Protein AF-A0A7D9D976-F1 (afdb_monomer_lite)

pLDDT: mean 72.73, std 21.04, range [29.88, 96.06]

Radius of gyration: 27.01 Å; chains: 1; bounding box: 78×35×65 Å

Organism: Paramuricea clavata (NCBI:txid317549)

Foldseek 3Di:
DDPDPPPQADALQDDPPDPADKDFDDPVLVVLLLVLLVLQCPFDDPSNVSSVVSCVVVPDPPDPRRSHMHGPVRSCVSNVVVVSVVRVVVVVVVVVVVVVVVVPPDDDDDDDDDDDDDDDDDDDDDDPDPPPPPCPDDQADPVPRDGDPPPPDDDDDDDDDD

Sequence (162 aa):
MADEETQGKSCLVHLKGVKEKINTFTEQTFTKFKNCRLQWLQLPGTSSEIAHESLKICANEELDFSKYYFHKYCYRQFTDVTKIRRAESKQQKLLAVEQSEINQCEVATASINPRKRTRSAIISPLVEIPARNNEVLPNVCIICKKEKIYVKDKHFIKIVYE

Structure (mmCIF, N/CA/C/O backbone):
data_AF-A0A7D9D976-F1
#
_entry.id   AF-A0A7D9D976-F1
#
loop_
_atom_site.group_PDB
_atom_site.id
_atom_site.type_symbol
_atom_site.label_atom_id
_atom_site.label_alt_id
_atom_site.label_comp_id
_atom_site.label_asym_id
_atom_site.label_entity_id
_atom_site.label_seq_id
_atom_site.pdbx_PDB_ins_code
_atom_site.Cartn_x
_atom_site.Cartn_y
_atom_site.Cartn_z
_atom_site.occupancy
_atom_site.B_iso_or_equiv
_atom_site.auth_seq_id
_atom_site.auth_comp_id
_atom_site.auth_asym_id
_atom_site.auth_atom_id
_atom_site.pdbx_PDB_model_num
ATOM 1 N N . MET A 1 1 ? 1.692 -20.741 -25.951 1.00 34.19 1 MET A N 1
ATOM 2 C CA . MET A 1 1 ? 2.203 -19.607 -26.747 1.00 34.19 1 MET A CA 1
ATOM 3 C C . MET A 1 1 ? 2.683 -18.544 -25.773 1.00 34.19 1 MET A C 1
ATOM 5 O O . MET A 1 1 ? 1.865 -18.067 -25.000 1.00 34.19 1 MET A O 1
ATOM 9 N N . ALA A 1 2 ? 3.989 -18.265 -25.822 1.00 38.84 2 ALA A N 1
ATOM 10 C CA . ALA A 1 2 ? 4.729 -17.165 -25.193 1.00 38.84 2 ALA A CA 1
ATOM 11 C C . ALA A 1 2 ? 4.582 -16.969 -23.669 1.00 38.84 2 ALA A C 1
ATOM 13 O O . ALA A 1 2 ? 3.954 -16.018 -23.208 1.00 38.84 2 ALA A O 1
ATOM 14 N N . ASP A 1 3 ? 5.263 -17.824 -22.903 1.00 40.34 3 ASP A N 1
ATOM 15 C CA . ASP A 1 3 ? 5.855 -17.411 -21.630 1.00 40.34 3 ASP A CA 1
ATOM 16 C C . ASP A 1 3 ? 7.137 -16.634 -21.964 1.00 40.34 3 ASP A C 1
ATOM 18 O O . ASP A 1 3 ? 8.218 -17.204 -22.094 1.00 40.34 3 ASP A O 1
ATOM 22 N N . GLU A 1 4 ? 6.994 -15.332 -22.223 1.00 50.12 4 GLU A N 1
ATOM 23 C CA . GLU A 1 4 ? 8.140 -14.433 -22.353 1.00 50.12 4 GLU A CA 1
ATOM 24 C C . GLU A 1 4 ? 8.746 -14.199 -20.967 1.00 50.12 4 GLU A C 1
ATOM 26 O O . GLU A 1 4 ? 8.198 -13.525 -20.092 1.00 50.12 4 GLU A O 1
ATOM 31 N N . GLU A 1 5 ? 9.900 -14.820 -20.799 1.00 44.38 5 GLU A N 1
ATOM 32 C CA . GLU A 1 5 ? 10.854 -14.703 -19.716 1.00 44.38 5 GLU A CA 1
ATOM 33 C C . GLU A 1 5 ? 11.268 -13.230 -19.511 1.00 44.38 5 GLU A C 1
ATOM 35 O O . GLU A 1 5 ? 12.214 -12.727 -20.112 1.00 44.38 5 GLU A O 1
ATOM 40 N N . THR A 1 6 ? 10.571 -12.496 -18.633 1.00 49.19 6 THR A N 1
ATOM 41 C CA . THR A 1 6 ? 11.062 -11.210 -18.106 1.00 49.19 6 THR A CA 1
ATOM 42 C C . THR A 1 6 ? 12.189 -11.467 -17.109 1.00 49.19 6 THR A C 1
ATOM 44 O O . THR A 1 6 ? 12.017 -11.341 -15.893 1.00 49.19 6 THR A O 1
ATOM 47 N N . GLN A 1 7 ? 13.353 -11.862 -17.615 1.00 46.88 7 GLN A N 1
ATOM 48 C CA . GLN A 1 7 ? 14.549 -12.041 -16.808 1.00 46.88 7 GLN A CA 1
ATOM 49 C C . GLN A 1 7 ? 15.047 -10.661 -16.346 1.00 46.88 7 GLN A C 1
ATOM 51 O O . GLN A 1 7 ? 15.547 -9.854 -17.126 1.00 46.88 7 GLN A O 1
ATOM 56 N N . GLY A 1 8 ? 14.847 -10.365 -15.057 1.00 59.84 8 GLY A N 1
ATOM 57 C CA . GLY A 1 8 ? 15.580 -9.316 -14.338 1.00 59.84 8 GLY A CA 1
ATOM 58 C C . GLY A 1 8 ? 14.765 -8.235 -13.622 1.00 59.84 8 GLY A C 1
ATOM 59 O O . GLY A 1 8 ? 15.348 -7.486 -12.843 1.00 59.84 8 GLY A O 1
ATOM 60 N N . LYS A 1 9 ? 13.444 -8.119 -13.828 1.00 75.81 9 LYS A N 1
ATOM 61 C CA . LYS A 1 9 ? 12.624 -7.084 -13.158 1.00 75.81 9 LYS A CA 1
ATOM 62 C C . LYS A 1 9 ? 11.310 -7.665 -12.650 1.00 75.81 9 LYS A C 1
ATOM 64 O O . LYS A 1 9 ? 10.356 -7.791 -13.408 1.00 75.81 9 LYS A O 1
ATOM 69 N N . SER A 1 10 ? 11.252 -8.005 -11.364 1.00 84.88 10 SER A N 1
ATOM 70 C CA . SER A 1 10 ? 10.031 -8.475 -10.703 1.00 84.88 10 SER A CA 1
ATOM 71 C C . SER A 1 10 ? 9.367 -7.351 -9.902 1.00 84.88 10 SER A C 1
ATOM 73 O O . SER A 1 10 ? 10.020 -6.487 -9.320 1.00 84.88 10 SER A O 1
ATOM 75 N N . CYS A 1 11 ? 8.033 -7.335 -9.890 1.00 90.69 11 CYS A N 1
ATOM 76 C CA . CYS A 1 11 ? 7.271 -6.379 -9.091 1.00 90.69 11 CYS A CA 1
ATOM 77 C C . CYS A 1 11 ? 7.364 -6.753 -7.602 1.00 90.69 11 CYS A C 1
ATOM 79 O O . CYS A 1 11 ? 6.890 -7.819 -7.218 1.00 90.69 11 CYS A O 1
ATOM 81 N N . LEU A 1 12 ? 7.874 -5.839 -6.769 1.00 88.25 12 LEU A N 1
ATOM 82 C CA . LEU A 1 12 ? 8.078 -6.019 -5.325 1.00 88.25 12 LEU A CA 1
ATOM 83 C C . LEU A 1 12 ? 6.811 -6.486 -4.589 1.00 88.25 12 LEU A C 1
ATOM 85 O O . LEU A 1 12 ? 6.869 -7.329 -3.704 1.00 88.25 12 LEU A O 1
ATOM 89 N N . VAL A 1 13 ? 5.656 -5.932 -4.964 1.00 87.50 13 VAL A N 1
ATOM 90 C CA . VAL A 1 13 ? 4.351 -6.229 -4.349 1.00 87.50 13 VAL A CA 1
ATOM 91 C C . VAL A 1 13 ? 3.339 -6.683 -5.391 1.00 87.50 13 VAL A C 1
ATOM 93 O O . VAL A 1 13 ? 2.324 -6.038 -5.638 1.00 87.50 13 VAL A O 1
ATOM 96 N N . HIS A 1 14 ? 3.657 -7.764 -6.097 1.00 91.75 14 HIS A N 1
ATOM 97 C CA . HIS A 1 14 ? 2.836 -8.239 -7.205 1.00 91.75 14 HIS A CA 1
ATOM 98 C C . HIS A 1 14 ? 1.478 -8.802 -6.753 1.00 91.75 14 HIS A C 1
ATOM 100 O O . HIS A 1 14 ? 1.407 -9.695 -5.913 1.00 91.75 14 HIS A O 1
ATOM 106 N N . LEU A 1 15 ? 0.395 -8.329 -7.375 1.00 89.50 15 LEU A N 1
ATOM 107 C CA . LEU A 1 15 ? -0.924 -8.951 -7.285 1.00 89.50 15 LEU A CA 1
ATOM 108 C C . LEU A 1 15 ? -1.120 -9.894 -8.466 1.00 89.50 15 LEU A C 1
ATOM 110 O O . LEU A 1 15 ? -0.917 -9.500 -9.616 1.00 89.50 15 LEU A O 1
ATOM 114 N N . LYS A 1 16 ? -1.557 -11.121 -8.173 1.00 90.81 16 LYS A N 1
ATOM 115 C CA . LYS A 1 16 ? -1.793 -12.163 -9.175 1.00 90.81 16 LYS A CA 1
ATOM 116 C C . LYS A 1 16 ? -2.688 -11.642 -10.305 1.00 90.81 16 LYS A C 1
ATOM 118 O O . LYS A 1 16 ? -3.754 -11.086 -10.055 1.00 90.81 16 LYS A O 1
ATOM 123 N N . GLY A 1 17 ? -2.251 -11.857 -11.545 1.00 90.00 17 GLY A N 1
ATOM 124 C CA . GLY A 1 17 ? -2.997 -11.486 -12.751 1.00 90.00 17 GLY A CA 1
ATOM 125 C C . GLY A 1 17 ? -2.726 -10.073 -13.277 1.00 90.00 17 GLY A C 1
ATOM 126 O O . GLY A 1 17 ? -3.243 -9.721 -14.334 1.00 90.00 17 GLY A O 1
ATOM 127 N N . VAL A 1 18 ? -1.897 -9.269 -12.603 1.00 90.50 18 VAL A N 1
ATOM 128 C CA . VAL A 1 18 ? -1.506 -7.944 -13.106 1.00 90.50 18 VAL A CA 1
ATOM 129 C C . VAL A 1 18 ? -0.402 -8.084 -14.154 1.00 90.50 18 VAL A C 1
ATOM 131 O O . VAL A 1 18 ? 0.697 -8.523 -13.835 1.00 90.50 18 VAL A O 1
ATOM 134 N N . LYS A 1 19 ? -0.671 -7.653 -15.389 1.00 89.94 19 LYS A N 1
ATOM 135 C CA . LYS A 1 19 ? 0.286 -7.669 -16.517 1.00 89.94 19 LYS A CA 1
ATOM 136 C C . LYS A 1 19 ? 0.672 -6.261 -16.996 1.00 89.94 19 LYS A C 1
ATOM 138 O O . LYS A 1 19 ? 0.927 -6.040 -18.174 1.00 89.94 19 LYS A O 1
ATOM 143 N N . GLU A 1 20 ? 0.624 -5.277 -16.102 1.00 90.31 20 GLU A N 1
ATOM 144 C CA . GLU A 1 20 ? 0.953 -3.890 -16.443 1.00 90.31 20 GLU A CA 1
ATOM 145 C C . GLU A 1 20 ? 2.454 -3.688 -16.688 1.00 90.31 20 GLU A C 1
ATOM 147 O O . GLU A 1 20 ? 3.292 -4.478 -16.267 1.00 90.31 20 GLU A O 1
ATOM 152 N N . LYS A 1 21 ? 2.812 -2.555 -17.300 1.00 92.38 21 LYS A N 1
ATOM 153 C CA . LYS A 1 21 ? 4.210 -2.134 -17.397 1.00 92.38 21 LYS A CA 1
ATOM 154 C C . LYS A 1 21 ? 4.815 -1.921 -16.006 1.00 92.38 21 LYS A C 1
ATOM 156 O O . LYS A 1 21 ? 4.244 -1.233 -15.152 1.00 92.38 21 LYS A O 1
ATOM 161 N N . ILE A 1 22 ? 6.017 -2.452 -15.826 1.00 93.50 22 ILE A N 1
ATOM 162 C CA . ILE A 1 22 ? 6.834 -2.273 -14.631 1.00 93.50 22 ILE A CA 1
ATOM 163 C C . ILE A 1 22 ? 7.481 -0.877 -14.610 1.00 93.50 22 ILE A C 1
ATOM 165 O O . ILE A 1 22 ? 7.945 -0.370 -15.630 1.00 93.50 22 ILE A O 1
ATOM 169 N N . ASN A 1 23 ? 7.517 -0.259 -13.430 1.00 93.19 23 ASN A N 1
ATOM 170 C CA . ASN A 1 23 ? 8.145 1.035 -13.152 1.00 93.19 23 ASN A CA 1
ATOM 171 C C . ASN A 1 23 ? 9.196 0.858 -12.052 1.00 93.19 23 ASN A C 1
ATOM 173 O O . ASN A 1 23 ? 9.088 -0.066 -11.249 1.00 93.19 23 ASN A O 1
ATOM 177 N N . THR A 1 24 ? 10.194 1.733 -12.010 1.00 93.31 24 THR A N 1
ATOM 178 C CA . THR A 1 24 ? 11.206 1.782 -10.947 1.00 93.31 24 THR A CA 1
ATOM 179 C C . THR A 1 24 ? 10.703 2.575 -9.749 1.00 93.31 24 THR A C 1
ATOM 181 O O . THR A 1 24 ? 9.961 3.549 -9.906 1.00 93.31 24 THR A O 1
ATOM 184 N N . PHE A 1 25 ? 11.123 2.184 -8.547 1.00 92.00 25 PHE A N 1
ATOM 185 C CA . PHE A 1 25 ? 10.942 3.031 -7.373 1.00 92.00 25 PHE A CA 1
ATOM 186 C C . PHE A 1 25 ? 11.858 4.255 -7.440 1.00 92.00 25 PHE A C 1
ATOM 188 O O . PHE A 1 25 ? 13.054 4.159 -7.696 1.00 92.00 25 PHE A O 1
ATOM 195 N N . THR A 1 26 ? 11.278 5.421 -7.174 1.00 92.12 26 THR A N 1
ATOM 196 C CA . THR A 1 26 ? 12.008 6.601 -6.705 1.00 92.12 26 THR A CA 1
ATOM 197 C C . THR A 1 26 ? 11.985 6.629 -5.182 1.00 92.12 26 THR A C 1
ATOM 199 O O . THR A 1 26 ? 11.074 6.056 -4.574 1.00 92.12 26 THR A O 1
ATOM 202 N N . GLU A 1 27 ? 12.909 7.367 -4.570 1.00 90.69 27 GLU A N 1
ATOM 203 C CA . GLU A 1 27 ? 12.925 7.609 -3.123 1.00 90.69 27 GLU A CA 1
ATOM 204 C C . GLU A 1 27 ? 11.543 8.036 -2.600 1.00 90.69 27 GLU A C 1
ATOM 206 O O . GLU A 1 27 ? 11.002 7.424 -1.684 1.00 90.69 27 GLU A O 1
ATOM 211 N N . GLN A 1 28 ? 10.890 9.004 -3.253 1.00 92.62 28 GLN A N 1
ATOM 212 C CA . GLN A 1 28 ? 9.562 9.481 -2.849 1.00 92.62 28 GLN A CA 1
ATOM 213 C C . GLN A 1 28 ? 8.502 8.371 -2.882 1.00 92.62 28 GLN A C 1
ATOM 215 O O . GLN A 1 28 ? 7.725 8.203 -1.936 1.00 92.62 28 GLN A O 1
ATOM 220 N N . THR A 1 29 ? 8.453 7.595 -3.971 1.00 93.38 29 THR A N 1
ATOM 221 C CA . THR A 1 29 ? 7.467 6.511 -4.101 1.00 93.38 29 THR A CA 1
ATOM 222 C C . THR A 1 29 ? 7.717 5.390 -3.099 1.00 93.38 29 THR A C 1
ATOM 224 O O . THR A 1 29 ? 6.749 4.830 -2.576 1.00 93.38 29 THR A O 1
ATOM 227 N N . PHE A 1 30 ? 8.986 5.106 -2.797 1.00 91.56 30 PHE A N 1
ATOM 228 C CA . PHE A 1 30 ? 9.398 4.084 -1.844 1.00 91.56 30 PHE A CA 1
ATOM 229 C C . PHE A 1 30 ? 9.119 4.513 -0.402 1.00 91.56 30 PHE A C 1
ATOM 231 O O . PHE A 1 30 ? 8.510 3.759 0.351 1.00 91.56 30 PHE A O 1
ATOM 238 N N . THR A 1 31 ? 9.440 5.755 -0.038 1.00 91.62 31 THR A N 1
ATOM 239 C CA . THR A 1 31 ? 9.108 6.339 1.269 1.00 91.62 31 THR A CA 1
ATOM 240 C C . THR A 1 31 ? 7.604 6.320 1.511 1.00 91.62 31 THR A C 1
ATOM 242 O O . THR A 1 31 ? 7.145 5.869 2.560 1.00 91.62 31 THR A O 1
ATOM 245 N N . LYS A 1 32 ? 6.798 6.711 0.513 1.00 94.56 32 LYS A N 1
ATOM 246 C CA . LYS A 1 32 ? 5.336 6.601 0.610 1.00 94.56 32 LYS A CA 1
ATOM 247 C C . LYS A 1 32 ? 4.884 5.156 0.817 1.00 94.56 32 LYS A C 1
ATOM 249 O O . LYS A 1 32 ? 3.994 4.912 1.632 1.00 94.56 32 LYS A O 1
ATOM 254 N N . PHE A 1 33 ? 5.474 4.209 0.090 1.00 94.00 33 PHE A N 1
ATOM 255 C CA . PHE A 1 33 ? 5.180 2.790 0.256 1.00 94.00 33 PHE A CA 1
ATOM 256 C C . PHE A 1 33 ? 5.489 2.321 1.681 1.00 94.00 33 PHE A C 1
ATOM 258 O O . PHE A 1 33 ? 4.585 1.821 2.349 1.00 94.00 33 PHE A O 1
ATOM 265 N N . LYS A 1 34 ? 6.706 2.574 2.176 1.00 92.50 34 LYS A N 1
ATOM 266 C CA . LYS A 1 34 ? 7.145 2.237 3.537 1.00 92.50 34 LYS A CA 1
ATOM 267 C C . LYS A 1 34 ? 6.197 2.813 4.589 1.00 92.50 34 LYS A C 1
ATOM 269 O O . LYS A 1 34 ? 5.709 2.067 5.431 1.00 92.50 34 LYS A O 1
ATOM 274 N N . ASN A 1 35 ? 5.844 4.094 4.481 1.00 94.94 35 ASN A N 1
ATOM 275 C CA . ASN A 1 35 ? 4.915 4.747 5.406 1.00 94.94 35 ASN A CA 1
ATOM 276 C C . ASN A 1 35 ? 3.534 4.078 5.408 1.00 94.94 35 ASN A C 1
ATOM 278 O O . ASN A 1 35 ? 2.992 3.784 6.470 1.00 94.94 35 ASN A O 1
ATOM 282 N N . CYS A 1 36 ? 2.981 3.768 4.230 1.00 96.00 36 CYS A N 1
ATOM 283 C CA . CYS A 1 36 ? 1.699 3.065 4.143 1.00 96.00 36 CYS A CA 1
ATOM 284 C C . CYS A 1 36 ? 1.775 1.669 4.775 1.00 96.00 36 CYS A C 1
ATOM 286 O O . CYS A 1 36 ? 0.832 1.243 5.437 1.00 96.00 36 CYS A O 1
ATOM 288 N N . ARG A 1 37 ? 2.877 0.936 4.573 1.00 94.31 37 ARG A N 1
ATOM 289 C CA . ARG A 1 37 ? 3.059 -0.392 5.171 1.00 94.31 37 ARG A CA 1
ATOM 290 C C . ARG A 1 37 ? 3.189 -0.312 6.692 1.00 94.31 37 ARG A C 1
ATOM 292 O O . ARG A 1 37 ? 2.538 -1.092 7.375 1.00 94.31 37 ARG A O 1
ATOM 299 N N . LEU A 1 38 ? 3.931 0.662 7.219 1.00 94.81 38 LEU A N 1
ATOM 300 C CA . LEU A 1 38 ? 4.032 0.899 8.663 1.00 94.81 38 LEU A CA 1
ATOM 301 C C . LEU A 1 38 ? 2.663 1.183 9.295 1.00 94.81 38 LEU A C 1
ATOM 303 O O . LEU A 1 38 ? 2.380 0.663 10.367 1.00 94.81 38 LEU A O 1
ATOM 307 N N . GLN A 1 39 ? 1.791 1.936 8.616 1.00 96.00 39 GLN A N 1
ATOM 308 C CA . GLN A 1 39 ? 0.417 2.153 9.083 1.00 96.00 39 GLN A CA 1
ATOM 309 C C . GLN A 1 39 ? -0.402 0.858 9.090 1.00 96.00 39 GLN A C 1
ATOM 311 O O . GLN A 1 39 ? -1.062 0.554 10.077 1.00 96.00 39 GLN A O 1
ATOM 316 N N . TRP A 1 40 ? -0.332 0.060 8.019 1.00 95.69 40 TRP A N 1
ATOM 317 C CA . TRP A 1 40 ? -1.026 -1.231 7.973 1.00 95.69 40 TRP A CA 1
ATOM 318 C C . TRP A 1 40 ? -0.538 -2.227 9.026 1.00 95.69 40 TRP A C 1
ATOM 320 O O . TRP A 1 40 ? -1.340 -3.037 9.476 1.00 95.69 40 TRP A O 1
ATOM 330 N N . LEU A 1 41 ? 0.732 -2.159 9.431 1.00 94.94 41 LEU A N 1
ATOM 331 C CA . LEU A 1 41 ? 1.295 -3.020 10.472 1.00 94.94 41 LEU A CA 1
ATOM 332 C C . LEU A 1 41 ? 0.624 -2.801 11.839 1.00 94.94 41 LEU A C 1
ATOM 334 O O . LEU A 1 41 ? 0.497 -3.740 12.615 1.00 94.94 41 LEU A O 1
ATOM 338 N N . GLN A 1 42 ? 0.150 -1.581 12.117 1.00 93.81 42 GLN A N 1
ATOM 339 C CA . GLN A 1 42 ? -0.554 -1.247 13.366 1.00 93.81 42 GLN A CA 1
ATOM 340 C C . GLN A 1 42 ? -2.016 -1.720 13.387 1.00 93.81 42 GLN A C 1
ATOM 342 O O . GLN A 1 42 ? -2.676 -1.674 14.425 1.00 93.81 42 GLN A O 1
ATOM 347 N N . LEU A 1 43 ? -2.543 -2.141 12.236 1.00 92.94 43 LEU A N 1
ATOM 348 C CA . LEU A 1 43 ? -3.919 -2.601 12.094 1.00 92.94 43 LEU A CA 1
ATOM 349 C C . LEU A 1 43 ? -3.965 -4.129 12.203 1.00 92.94 43 LEU A C 1
ATOM 351 O O . LEU A 1 43 ? -3.048 -4.787 11.723 1.00 92.94 43 LEU A O 1
ATOM 355 N N . PRO A 1 44 ? -5.015 -4.729 12.786 1.00 89.31 44 PRO A N 1
ATOM 356 C CA . PRO A 1 44 ? -5.124 -6.178 12.904 1.00 89.31 44 PRO A CA 1
ATOM 357 C C . PRO A 1 44 ? -5.545 -6.846 11.584 1.00 89.31 44 PRO A C 1
ATOM 359 O O . PRO A 1 44 ? -6.205 -6.246 10.730 1.00 89.31 44 PRO A O 1
ATOM 362 N N . GLY A 1 45 ? -5.224 -8.137 11.459 1.00 89.69 45 GLY A N 1
ATOM 363 C CA . GLY A 1 45 ? -5.670 -9.016 10.374 1.00 89.69 45 GLY A CA 1
ATOM 364 C C . GLY A 1 45 ? -4.653 -9.205 9.246 1.00 89.69 45 GLY A C 1
ATOM 365 O O . GLY A 1 45 ? -3.502 -8.785 9.333 1.00 89.69 45 GLY A O 1
ATOM 366 N N . THR A 1 46 ? -5.100 -9.816 8.148 1.00 88.50 46 THR A N 1
ATOM 367 C CA . THR A 1 46 ? -4.242 -10.255 7.029 1.00 88.50 46 THR A CA 1
ATOM 368 C C . THR A 1 46 ? -3.449 -9.121 6.375 1.00 88.50 46 THR A C 1
ATOM 370 O O . THR A 1 46 ? -2.351 -9.326 5.866 1.00 88.50 46 THR A O 1
ATOM 373 N N . SER A 1 47 ? -3.977 -7.894 6.384 1.00 88.00 47 SER A N 1
ATOM 374 C CA . SER A 1 47 ? -3.256 -6.728 5.862 1.00 88.00 47 SER A CA 1
ATOM 375 C C . SER A 1 47 ? -2.000 -6.389 6.673 1.00 88.00 47 SER A C 1
ATOM 377 O O . SER A 1 47 ? -1.063 -5.829 6.102 1.00 88.00 47 SER A O 1
ATOM 379 N N . SER A 1 48 ? -1.979 -6.731 7.966 1.00 92.50 48 SER A N 1
ATOM 380 C CA . SER A 1 48 ? -0.823 -6.570 8.854 1.00 92.50 48 SER A CA 1
ATOM 381 C C . SER A 1 48 ? 0.288 -7.544 8.493 1.00 92.50 48 SER A C 1
ATOM 383 O O . SER A 1 48 ? 1.430 -7.139 8.306 1.00 92.50 48 SER A O 1
ATOM 385 N N . GLU A 1 49 ? -0.063 -8.814 8.285 1.00 91.44 49 GLU A N 1
ATOM 386 C CA . GLU A 1 49 ? 0.874 -9.869 7.881 1.00 91.44 49 GLU A CA 1
ATOM 387 C C . GLU A 1 49 ? 1.536 -9.523 6.544 1.00 91.44 49 GLU A C 1
ATOM 389 O O . GLU A 1 49 ? 2.758 -9.544 6.408 1.00 91.44 49 GLU A O 1
ATOM 394 N N . ILE A 1 50 ? 0.733 -9.088 5.568 1.00 89.81 50 ILE A N 1
ATOM 395 C CA . ILE A 1 50 ? 1.237 -8.620 4.274 1.00 89.81 50 ILE A CA 1
ATOM 396 C C . ILE A 1 50 ? 2.161 -7.406 4.453 1.00 89.81 50 ILE A C 1
ATOM 398 O O . ILE A 1 50 ? 3.188 -7.301 3.779 1.00 89.81 50 ILE A O 1
ATOM 402 N N . ALA A 1 51 ? 1.809 -6.472 5.343 1.00 92.44 51 ALA A N 1
ATOM 403 C CA . ALA A 1 51 ? 2.649 -5.316 5.630 1.00 92.44 51 ALA A CA 1
ATOM 404 C C . ALA A 1 51 ? 3.989 -5.725 6.252 1.00 92.44 51 ALA A C 1
ATOM 406 O O . ALA A 1 51 ? 5.023 -5.243 5.790 1.00 92.44 51 ALA A O 1
ATOM 407 N N . HIS A 1 52 ? 3.972 -6.647 7.212 1.00 91.94 52 HIS A N 1
ATOM 408 C CA . HIS A 1 52 ? 5.155 -7.199 7.857 1.00 91.94 52 HIS A CA 1
ATOM 409 C C . HIS A 1 52 ? 6.113 -7.827 6.838 1.00 91.94 52 HIS A C 1
ATOM 411 O O . HIS A 1 52 ? 7.271 -7.422 6.757 1.00 91.94 52 HIS A O 1
ATOM 417 N N . GLU A 1 53 ? 5.622 -8.736 5.989 1.00 89.12 53 GLU A N 1
ATOM 418 C CA . GLU A 1 53 ? 6.458 -9.377 4.966 1.00 89.12 53 GLU A CA 1
ATOM 419 C C . GLU A 1 53 ? 7.027 -8.364 3.970 1.00 89.12 53 GLU A C 1
ATOM 421 O O . GLU A 1 53 ? 8.212 -8.400 3.641 1.00 89.12 53 GLU A O 1
ATOM 426 N N . SER A 1 54 ? 6.214 -7.398 3.539 1.00 88.06 54 SER A N 1
ATOM 427 C CA . SER A 1 54 ? 6.677 -6.370 2.606 1.00 88.06 54 SER A CA 1
ATOM 428 C C . SER A 1 54 ? 7.717 -5.413 3.207 1.00 88.06 54 SER A C 1
ATOM 430 O O . SER A 1 54 ? 8.554 -4.890 2.473 1.00 88.06 54 SER A O 1
ATOM 432 N N . LEU A 1 55 ? 7.697 -5.198 4.528 1.00 89.25 55 LEU A N 1
ATOM 433 C CA . LEU A 1 55 ? 8.637 -4.324 5.235 1.00 89.25 55 LEU A CA 1
ATOM 434 C C . LEU A 1 55 ? 9.985 -4.986 5.515 1.00 89.25 55 LEU A C 1
ATOM 436 O O . LEU A 1 55 ? 10.974 -4.263 5.611 1.00 89.25 55 LEU A O 1
ATOM 440 N N . LYS A 1 56 ? 10.065 -6.322 5.582 1.00 86.69 56 LYS A N 1
ATOM 441 C CA . LYS A 1 56 ? 11.355 -7.033 5.691 1.00 86.69 56 LYS A CA 1
ATOM 442 C C . LYS A 1 56 ? 12.301 -6.661 4.551 1.00 86.69 56 LYS A C 1
ATOM 444 O O . LYS A 1 56 ? 13.499 -6.515 4.752 1.00 86.69 56 LYS A O 1
ATOM 449 N N . ILE A 1 57 ? 11.742 -6.430 3.366 1.00 76.81 57 ILE A N 1
ATOM 450 C CA . ILE A 1 57 ? 12.496 -6.016 2.179 1.00 76.81 57 ILE A CA 1
ATOM 451 C C . ILE A 1 57 ? 13.022 -4.576 2.329 1.00 76.81 57 ILE A C 1
ATOM 453 O O . ILE A 1 57 ? 14.036 -4.209 1.745 1.00 76.81 57 ILE A O 1
ATOM 457 N N . CYS A 1 58 ? 12.361 -3.761 3.155 1.00 73.12 58 CYS A N 1
ATOM 458 C CA . CYS A 1 58 ? 12.718 -2.372 3.438 1.00 73.12 58 CYS A CA 1
ATOM 459 C C . CYS A 1 58 ? 13.678 -2.198 4.634 1.00 73.12 58 CYS A C 1
ATOM 461 O O . CYS A 1 58 ? 13.926 -1.054 5.023 1.00 73.12 58 CYS A O 1
ATOM 463 N N . ALA A 1 59 ? 14.150 -3.286 5.254 1.00 71.12 59 ALA A N 1
ATOM 464 C CA . ALA A 1 59 ? 14.944 -3.242 6.485 1.00 71.12 59 ALA A CA 1
ATOM 465 C C . ALA A 1 59 ? 16.438 -2.942 6.262 1.00 71.12 59 ALA A C 1
ATOM 467 O O . ALA A 1 59 ? 17.125 -2.574 7.207 1.00 71.12 59 ALA A O 1
ATOM 468 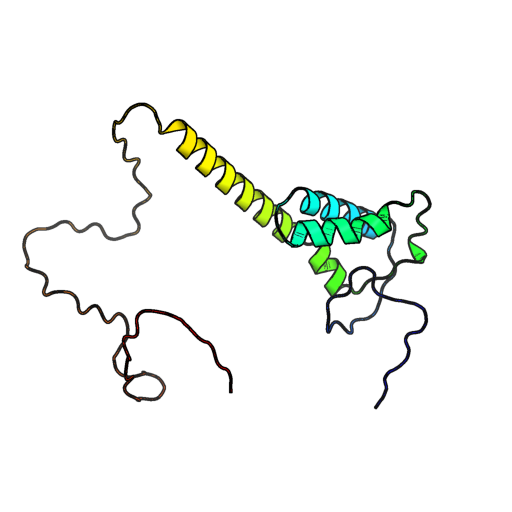N N . ASN A 1 60 ? 16.938 -3.063 5.030 1.00 70.12 60 ASN A N 1
ATOM 469 C CA . ASN A 1 60 ? 18.327 -2.728 4.714 1.00 70.12 60 ASN A CA 1
ATOM 470 C C . ASN A 1 60 ? 18.494 -1.199 4.632 1.00 70.12 60 ASN A C 1
ATOM 472 O O . ASN A 1 60 ? 17.768 -0.542 3.896 1.00 70.12 60 ASN A O 1
ATOM 476 N N . GLU A 1 61 ? 19.434 -0.610 5.373 1.00 59.91 61 GLU A N 1
ATOM 477 C CA . GLU A 1 61 ? 19.642 0.851 5.370 1.00 59.91 61 GLU A CA 1
ATOM 478 C C . GLU A 1 61 ? 20.304 1.361 4.074 1.00 59.91 61 GLU A C 1
ATOM 480 O O . GLU A 1 61 ? 20.052 2.488 3.655 1.00 59.91 61 GLU A O 1
ATOM 485 N N . GLU A 1 62 ? 21.045 0.507 3.361 1.00 67.31 62 GLU A N 1
ATOM 486 C CA . GLU A 1 62 ? 21.687 0.811 2.069 1.00 67.31 62 GLU A CA 1
ATOM 487 C C . GLU A 1 62 ? 20.809 0.420 0.863 1.00 67.31 62 GLU A C 1
ATOM 489 O O . GLU A 1 62 ? 21.228 -0.270 -0.073 1.00 67.31 62 GLU A O 1
ATOM 494 N N . LEU A 1 63 ? 19.533 0.806 0.891 1.00 71.75 63 LEU A N 1
ATOM 495 C CA . LEU A 1 63 ? 18.594 0.466 -0.179 1.00 71.75 63 LEU A CA 1
ATOM 496 C C . LEU A 1 63 ? 18.831 1.306 -1.437 1.00 71.75 63 LEU A C 1
ATOM 498 O O . LEU A 1 63 ? 18.393 2.448 -1.545 1.00 71.75 63 LEU A O 1
ATOM 502 N N . ASP A 1 64 ? 19.429 0.683 -2.448 1.00 82.06 64 ASP A N 1
ATOM 503 C CA . ASP A 1 64 ? 19.393 1.194 -3.816 1.00 82.06 64 ASP A CA 1
ATOM 504 C C . ASP A 1 64 ? 17.987 1.001 -4.414 1.00 82.06 64 ASP A C 1
ATOM 506 O O . ASP A 1 64 ? 17.628 -0.076 -4.905 1.00 82.06 64 ASP A O 1
ATOM 510 N N . PHE A 1 65 ? 17.176 2.064 -4.370 1.00 81.31 65 PHE A N 1
ATOM 511 C CA . PHE A 1 65 ? 15.792 2.069 -4.856 1.00 81.31 65 PHE A CA 1
ATOM 512 C C . PHE A 1 65 ? 15.664 1.684 -6.338 1.00 81.31 65 PHE A C 1
ATOM 514 O O . PHE A 1 65 ? 14.623 1.163 -6.742 1.00 81.31 65 PHE A O 1
ATOM 521 N N . SER A 1 66 ? 16.716 1.888 -7.142 1.00 79.19 66 SER A N 1
ATOM 522 C CA . SER A 1 66 ? 16.707 1.600 -8.582 1.00 79.19 66 SER A CA 1
ATOM 523 C C . SER A 1 66 ? 16.616 0.101 -8.899 1.00 79.19 66 SER A C 1
ATOM 525 O O . SER A 1 66 ? 16.181 -0.280 -9.989 1.00 79.19 66 SER A O 1
ATOM 527 N N . LYS A 1 67 ? 16.952 -0.755 -7.925 1.00 85.12 67 LYS A N 1
ATOM 528 C CA . LYS A 1 67 ? 16.842 -2.219 -8.013 1.00 85.12 67 LYS A CA 1
ATOM 529 C C . LYS A 1 67 ? 15.426 -2.731 -7.766 1.00 85.12 67 LYS A C 1
ATOM 531 O O . LYS A 1 67 ? 15.149 -3.899 -8.032 1.00 85.12 67 LYS A O 1
ATOM 536 N N . TYR A 1 68 ? 14.530 -1.876 -7.277 1.00 88.38 68 TYR A N 1
ATOM 537 C CA . TYR A 1 68 ? 13.159 -2.252 -6.972 1.00 88.38 68 TYR A CA 1
ATOM 538 C C . TYR A 1 68 ? 12.196 -1.742 -8.025 1.00 88.38 68 TYR A C 1
ATOM 540 O O . TYR A 1 68 ? 12.280 -0.617 -8.526 1.00 88.38 68 TYR A O 1
ATOM 548 N N . TYR A 1 69 ? 11.194 -2.573 -8.285 1.00 92.06 69 TYR A N 1
ATOM 549 C CA . TYR A 1 69 ? 10.247 -2.336 -9.348 1.00 92.06 69 TYR A CA 1
ATOM 550 C C . TYR A 1 69 ? 8.806 -2.601 -8.912 1.00 92.06 69 TYR A C 1
ATOM 552 O O . TYR A 1 69 ? 8.549 -3.379 -7.994 1.00 92.06 69 TYR A O 1
ATOM 560 N N . PHE A 1 70 ? 7.840 -1.969 -9.580 1.00 94.00 70 PHE A N 1
ATOM 561 C CA . PHE A 1 70 ? 6.419 -2.149 -9.294 1.00 94.00 70 PHE A CA 1
ATOM 562 C C . PHE A 1 70 ? 5.504 -1.924 -10.504 1.00 94.00 70 PHE A C 1
ATOM 564 O O . PHE A 1 70 ? 5.774 -1.109 -11.389 1.00 94.00 70 PHE A O 1
ATOM 571 N N . HIS A 1 71 ? 4.351 -2.594 -10.501 1.00 95.56 71 HIS A N 1
ATOM 572 C CA . HIS A 1 71 ? 3.206 -2.217 -11.336 1.00 95.56 71 HIS A CA 1
ATOM 573 C C . HIS A 1 71 ? 2.421 -1.082 -10.679 1.00 95.56 71 HIS A C 1
ATOM 575 O O . HIS A 1 71 ? 2.203 -1.110 -9.464 1.00 95.56 71 HIS A O 1
ATOM 581 N N . LYS A 1 72 ? 1.935 -0.111 -11.462 1.00 94.94 72 LYS A N 1
ATOM 582 C CA . LYS A 1 72 ? 1.165 1.028 -10.926 1.00 94.94 72 LYS A CA 1
ATOM 583 C C . LYS A 1 72 ? -0.090 0.565 -10.193 1.00 94.94 72 LYS A C 1
ATOM 585 O O . LYS A 1 72 ? -0.403 1.103 -9.131 1.00 94.94 72 LYS A O 1
ATOM 590 N N . TYR A 1 73 ? -0.786 -0.438 -10.725 1.00 95.19 73 TYR A N 1
ATOM 591 C CA . TYR A 1 73 ? -1.942 -1.039 -10.073 1.00 95.19 73 TYR A CA 1
ATOM 592 C C . TYR A 1 73 ? -1.581 -1.637 -8.717 1.00 95.19 73 TYR A C 1
ATOM 594 O O . TYR A 1 73 ? -2.203 -1.285 -7.716 1.00 95.19 73 TYR A O 1
ATOM 602 N N . CYS A 1 74 ? -0.548 -2.482 -8.671 1.00 94.44 74 CYS A N 1
ATOM 603 C CA . CYS A 1 74 ? -0.053 -3.071 -7.432 1.00 94.44 74 CYS A CA 1
ATOM 604 C C . CYS A 1 74 ? 0.289 -1.982 -6.413 1.00 94.44 74 CYS A C 1
ATOM 606 O O . CYS A 1 74 ? -0.298 -1.926 -5.339 1.00 94.44 74 CYS A O 1
ATOM 608 N N . TYR A 1 75 ? 1.150 -1.037 -6.785 1.00 95.31 75 TYR A N 1
ATOM 609 C CA . TYR A 1 75 ? 1.542 0.066 -5.915 1.00 95.31 75 TYR A CA 1
ATOM 610 C C . TYR A 1 75 ? 0.346 0.839 -5.360 1.00 95.31 75 TYR A C 1
ATOM 612 O O . TYR A 1 75 ? 0.299 1.122 -4.164 1.00 95.31 75 TYR A O 1
ATOM 620 N N . ARG A 1 76 ? -0.659 1.137 -6.192 1.00 95.62 76 ARG A N 1
ATOM 621 C CA . ARG A 1 76 ? -1.873 1.825 -5.744 1.00 95.62 76 ARG A CA 1
ATOM 622 C C . ARG A 1 76 ? -2.610 1.034 -4.665 1.00 95.62 76 ARG A C 1
ATOM 624 O O . ARG A 1 76 ? -3.008 1.628 -3.673 1.00 95.62 76 ARG A O 1
ATOM 631 N N . GLN A 1 77 ? -2.753 -0.284 -4.812 1.00 94.25 77 GLN A N 1
ATOM 632 C CA . GLN A 1 77 ? -3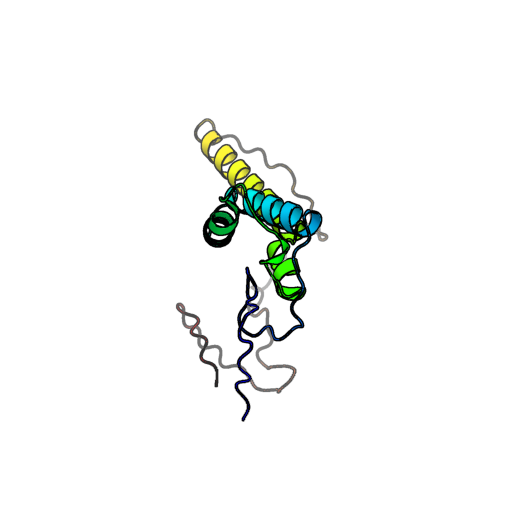.415 -1.111 -3.793 1.00 94.25 77 GLN A CA 1
ATOM 633 C C . GLN A 1 77 ? -2.655 -1.117 -2.462 1.00 94.25 77 GLN A C 1
ATOM 635 O O . GLN A 1 77 ? -3.270 -1.065 -1.399 1.00 94.25 77 GLN A O 1
ATOM 640 N N . PHE A 1 78 ? -1.323 -1.122 -2.518 1.00 92.19 78 PHE A N 1
ATOM 641 C CA . PHE A 1 78 ? -0.466 -1.136 -1.333 1.00 92.19 78 PHE A CA 1
ATOM 642 C C . PHE A 1 78 ? -0.173 0.265 -0.764 1.00 92.19 78 PHE A C 1
ATOM 644 O O . PHE A 1 78 ? 0.456 0.378 0.288 1.00 92.19 78 PHE A O 1
ATOM 651 N N . THR A 1 79 ? -0.646 1.339 -1.394 1.00 96.06 79 THR A N 1
ATOM 652 C CA . THR A 1 79 ? -0.476 2.722 -0.907 1.00 96.06 79 THR A CA 1
ATOM 653 C C . THR A 1 79 ? -1.795 3.491 -0.812 1.00 96.06 79 THR A C 1
ATOM 655 O O . THR A 1 79 ? -1.808 4.722 -0.733 1.00 96.06 79 THR A O 1
ATOM 658 N N . ASP A 1 80 ? -2.920 2.773 -0.816 1.00 95.75 80 ASP A N 1
ATOM 659 C CA . ASP A 1 80 ? -4.257 3.351 -0.706 1.00 95.75 80 ASP A CA 1
ATOM 660 C C . ASP A 1 80 ? -4.520 3.852 0.724 1.00 95.75 80 ASP A C 1
ATOM 662 O O . ASP A 1 80 ? -4.969 3.120 1.611 1.00 95.75 80 ASP A O 1
ATOM 666 N N . VAL A 1 81 ? -4.245 5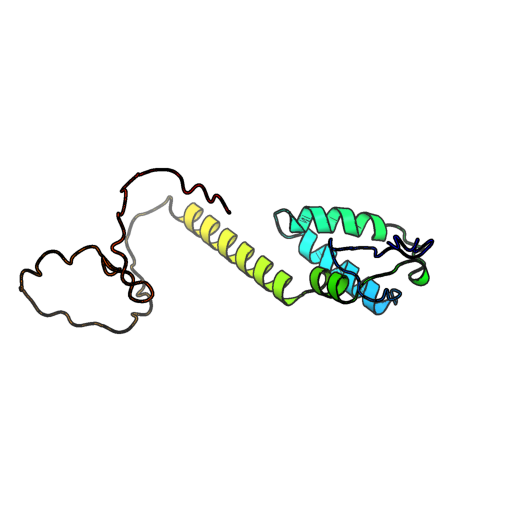.139 0.932 1.00 95.44 81 VAL A N 1
ATOM 667 C CA . VAL A 1 81 ? -4.447 5.836 2.210 1.00 95.44 81 VAL A CA 1
ATOM 668 C C . VAL A 1 81 ? -5.922 5.862 2.615 1.00 95.44 81 VAL A C 1
ATOM 670 O O . VAL A 1 81 ? -6.242 5.847 3.802 1.00 95.44 81 VAL A O 1
ATOM 673 N N . THR A 1 82 ? -6.852 5.869 1.657 1.00 95.75 82 THR A N 1
ATOM 674 C CA . THR A 1 82 ? -8.284 5.857 1.969 1.00 95.75 82 THR A CA 1
ATOM 675 C C . THR A 1 82 ? -8.694 4.523 2.586 1.00 95.75 82 THR A C 1
ATOM 677 O O . THR A 1 82 ? -9.479 4.512 3.535 1.00 95.75 82 THR A O 1
ATOM 680 N N . LYS A 1 83 ? -8.141 3.401 2.106 1.00 94.81 83 LYS A N 1
ATOM 681 C CA . LYS A 1 83 ? -8.355 2.086 2.731 1.00 94.81 83 LYS A CA 1
ATOM 682 C C . LYS A 1 83 ? -7.756 2.008 4.133 1.00 94.81 83 LYS A C 1
ATOM 684 O O . LYS A 1 83 ? -8.437 1.504 5.023 1.00 94.81 83 LYS A O 1
ATOM 689 N N . ILE A 1 84 ? -6.554 2.556 4.333 1.00 95.88 84 ILE A N 1
ATOM 690 C CA . ILE A 1 84 ? -5.904 2.632 5.655 1.00 95.88 84 ILE A CA 1
ATOM 691 C C . ILE A 1 84 ? -6.800 3.381 6.642 1.00 95.88 84 ILE A C 1
ATOM 693 O O . ILE A 1 84 ? -7.234 2.808 7.635 1.00 95.88 84 ILE A O 1
ATOM 697 N N . ARG A 1 85 ? -7.197 4.615 6.308 1.00 95.88 85 ARG A N 1
ATOM 698 C CA . ARG A 1 85 ? -8.045 5.452 7.177 1.00 95.88 85 ARG A CA 1
ATOM 699 C C . ARG A 1 85 ? -9.380 4.801 7.523 1.00 95.88 85 ARG A C 1
ATOM 701 O O . ARG A 1 85 ? -9.887 4.950 8.633 1.00 95.88 85 ARG A O 1
ATOM 708 N N . ARG A 1 86 ? -9.983 4.082 6.569 1.00 94.69 86 ARG A N 1
ATOM 709 C CA . ARG A 1 86 ? -11.225 3.331 6.811 1.00 94.69 86 ARG A CA 1
ATOM 710 C C . ARG A 1 86 ? -11.008 2.185 7.795 1.00 94.69 86 ARG A C 1
ATOM 712 O O . ARG A 1 86 ? -11.870 1.964 8.642 1.00 94.69 86 ARG A O 1
ATOM 719 N N . ALA A 1 87 ? -9.893 1.470 7.682 1.00 94.75 87 ALA A N 1
ATOM 720 C CA . ALA A 1 87 ? -9.545 0.388 8.592 1.00 94.75 87 ALA A CA 1
ATOM 721 C C . ALA A 1 87 ? -9.221 0.916 10.002 1.00 94.75 87 ALA A C 1
ATOM 723 O O . ALA A 1 87 ? -9.802 0.418 10.963 1.00 94.75 87 ALA A O 1
ATOM 724 N N . GLU A 1 88 ? -8.438 1.995 10.115 1.00 94.81 88 GLU A N 1
ATOM 725 C CA . GLU A 1 88 ? -8.190 2.721 11.375 1.00 94.81 88 GLU A CA 1
ATOM 726 C C . GLU A 1 88 ? -9.507 3.143 12.043 1.00 94.81 88 GLU A C 1
ATOM 728 O O . GLU A 1 88 ? -9.766 2.817 13.201 1.00 94.81 88 GLU A O 1
ATOM 733 N N . SER A 1 89 ? -10.400 3.793 11.287 1.00 94.31 89 SER A N 1
ATOM 734 C CA . SER A 1 89 ? -11.705 4.237 11.797 1.00 94.31 89 SER A CA 1
ATOM 735 C C . SER A 1 89 ? -12.577 3.071 12.269 1.00 94.31 89 SER A C 1
ATOM 737 O O . SER A 1 89 ? -13.362 3.217 13.205 1.00 94.31 89 SER A O 1
ATOM 739 N N . LYS A 1 90 ? -12.492 1.912 11.603 1.00 92.69 90 LYS A N 1
ATOM 740 C CA . LYS A 1 90 ? -13.226 0.708 12.007 1.00 92.69 90 LYS A CA 1
ATOM 741 C C . LYS A 1 90 ? -12.670 0.156 13.318 1.00 92.69 90 LYS A C 1
ATOM 743 O O . LYS A 1 90 ? -13.460 -0.160 14.199 1.00 92.69 90 LYS A O 1
ATOM 748 N N . GLN A 1 91 ? -11.349 0.080 13.457 1.00 92.19 91 GLN A N 1
ATOM 749 C CA . GLN A 1 91 ? -10.703 -0.398 14.678 1.00 92.19 91 GLN A CA 1
ATOM 750 C C . GLN A 1 91 ? -11.000 0.514 15.870 1.00 92.19 91 GLN A C 1
ATOM 752 O O . GLN A 1 91 ? -11.408 0.023 16.914 1.00 92.19 91 GLN A O 1
ATOM 757 N N . GLN A 1 92 ? -10.902 1.835 15.702 1.00 92.19 92 GLN A N 1
ATOM 758 C CA . GLN A 1 92 ? -11.245 2.791 16.760 1.00 92.19 92 GLN A CA 1
ATOM 759 C C . GLN A 1 92 ? -12.692 2.634 17.241 1.00 92.19 92 GLN A C 1
ATOM 761 O O . GLN A 1 92 ? -12.956 2.691 18.438 1.00 92.19 92 GLN A O 1
ATOM 766 N N . LYS A 1 93 ? -13.637 2.392 16.323 1.00 91.38 93 LYS A N 1
ATOM 767 C CA . LYS A 1 93 ? -15.039 2.134 16.684 1.00 91.38 93 LYS A CA 1
ATOM 768 C C . LYS A 1 93 ? -15.217 0.836 17.466 1.00 91.38 93 LYS A C 1
ATOM 770 O O . LYS A 1 93 ? -16.035 0.818 18.373 1.00 91.38 93 LYS A O 1
ATOM 775 N N . LEU A 1 94 ? -14.486 -0.223 17.117 1.00 89.12 94 LEU A N 1
ATOM 776 C CA . LEU A 1 94 ? -14.536 -1.492 17.852 1.00 89.12 94 LEU A CA 1
ATOM 777 C C . LEU A 1 94 ? -13.999 -1.317 19.276 1.00 89.12 94 LEU A C 1
ATOM 779 O O . LEU A 1 94 ? -14.694 -1.660 20.224 1.00 89.12 94 LEU A O 1
ATOM 783 N N . LEU A 1 95 ? -12.843 -0.663 19.424 1.00 88.75 95 LEU A N 1
ATOM 784 C CA . LEU A 1 95 ? -12.252 -0.368 20.733 1.00 88.75 95 LEU A CA 1
ATOM 785 C C . LEU A 1 95 ? -13.171 0.506 21.603 1.00 88.75 95 LEU A C 1
ATOM 787 O O . LEU A 1 95 ? -13.275 0.290 22.806 1.00 88.75 95 LEU A O 1
ATOM 791 N N . ALA A 1 96 ? -13.871 1.475 21.004 1.00 86.88 96 ALA A N 1
ATOM 792 C CA . ALA A 1 96 ? -14.832 2.309 21.725 1.00 86.88 96 ALA A CA 1
ATOM 793 C C . ALA A 1 96 ? -16.062 1.517 22.213 1.00 86.88 96 ALA A C 1
ATOM 795 O O . ALA A 1 96 ? -16.589 1.815 23.284 1.00 86.88 96 ALA A O 1
ATOM 796 N N . VAL A 1 97 ? -16.516 0.514 21.451 1.00 83.88 97 VAL A N 1
ATOM 797 C CA . VAL A 1 97 ? -17.613 -0.377 21.868 1.00 83.88 97 VAL A CA 1
ATOM 798 C C . VAL A 1 97 ? -17.160 -1.271 23.020 1.00 83.88 97 VAL A C 1
ATOM 800 O O . VAL A 1 97 ? -17.825 -1.284 24.051 1.00 83.88 97 VAL A O 1
ATOM 803 N N . GLU A 1 98 ? -15.996 -1.912 22.911 1.00 74.81 98 GLU A N 1
ATOM 804 C CA . GLU A 1 98 ? -15.435 -2.761 23.974 1.00 74.81 98 GLU A CA 1
ATOM 805 C C . GLU A 1 98 ? -15.238 -1.978 25.286 1.00 74.81 98 GLU A C 1
ATOM 807 O O . GLU A 1 98 ? -15.614 -2.443 26.359 1.00 74.81 98 GLU A O 1
ATOM 812 N N . GLN A 1 99 ? -14.747 -0.735 25.216 1.00 70.50 99 GLN A N 1
ATOM 813 C CA . GLN A 1 99 ? -14.626 0.136 26.394 1.00 70.50 99 GLN A CA 1
ATOM 814 C C . GLN A 1 99 ? -15.982 0.537 26.993 1.00 70.50 99 GLN A C 1
ATOM 816 O O . GLN A 1 99 ? -16.084 0.744 28.203 1.00 70.50 99 GLN A O 1
ATOM 821 N N . SER A 1 100 ? -17.031 0.655 26.176 1.00 68.69 100 SER A N 1
ATOM 822 C CA . SER A 1 100 ? -18.384 0.934 26.671 1.00 68.69 100 SER A CA 1
ATOM 823 C C . SER A 1 100 ? -19.060 -0.291 27.295 1.00 68.69 100 SER A C 1
ATOM 825 O O . SER A 1 100 ? -19.882 -0.128 28.193 1.00 68.69 100 SER A O 1
ATOM 827 N N . GLU A 1 101 ? -18.685 -1.500 26.871 1.00 59.34 101 GLU A N 1
ATOM 828 C CA . GLU A 1 101 ? -19.181 -2.766 27.425 1.00 59.34 101 GLU A CA 1
ATOM 829 C C . GLU A 1 101 ? -18.499 -3.107 28.760 1.00 59.34 101 GLU A C 1
ATOM 831 O O . GLU A 1 101 ? -19.169 -3.542 29.694 1.00 59.34 101 GLU A O 1
ATOM 836 N N . ILE A 1 102 ? -17.202 -2.810 28.908 1.00 57.88 102 ILE A N 1
ATOM 837 C CA . ILE A 1 102 ? -16.469 -2.985 30.178 1.00 57.88 102 ILE A CA 1
ATOM 838 C C . ILE A 1 102 ? -17.007 -2.043 31.273 1.00 57.88 102 ILE A C 1
ATOM 840 O O . ILE A 1 102 ? -17.074 -2.423 32.438 1.00 57.88 102 ILE A O 1
ATOM 844 N N . ASN A 1 103 ? -17.463 -0.843 30.903 1.00 51.00 103 ASN A N 1
ATOM 845 C CA . ASN A 1 103 ? -18.032 0.133 31.840 1.00 51.00 103 ASN A CA 1
ATOM 846 C C . ASN A 1 103 ? -19.528 -0.081 32.158 1.00 51.00 103 ASN A C 1
ATOM 848 O O . ASN A 1 103 ? -20.107 0.723 32.883 1.00 51.00 103 ASN A O 1
ATOM 852 N N . GLN A 1 104 ? -20.176 -1.130 31.633 1.00 47.19 104 GLN A N 1
ATOM 853 C CA . GLN A 1 104 ? -21.594 -1.431 31.904 1.00 47.19 104 GLN A CA 1
ATOM 854 C C . GLN A 1 104 ? -21.823 -2.543 32.936 1.00 47.19 104 GLN A C 1
ATOM 856 O O . GLN A 1 104 ? -22.965 -2.947 33.153 1.00 47.19 104 GLN A O 1
ATOM 861 N N . CYS A 1 105 ? -20.777 -2.995 33.631 1.00 46.06 105 CYS A N 1
ATOM 862 C CA . CYS A 1 105 ? -20.918 -3.901 34.770 1.00 46.06 105 CYS A CA 1
ATOM 863 C C . CYS A 1 105 ? -20.961 -3.162 36.117 1.00 46.06 105 CYS A C 1
ATOM 865 O O . CYS A 1 105 ? -20.442 -3.666 37.100 1.00 46.06 105 CYS A O 1
ATOM 867 N N . GLU A 1 106 ? -21.570 -1.976 36.177 1.00 45.38 106 GLU A N 1
ATOM 868 C CA . GLU A 1 106 ? -22.047 -1.395 37.432 1.00 45.38 106 GLU A CA 1
ATOM 869 C C . GLU A 1 106 ? -23.171 -0.380 37.158 1.00 45.38 106 GLU A C 1
ATOM 871 O O . GLU A 1 106 ? -23.010 0.603 36.442 1.00 45.38 106 GLU A O 1
ATOM 876 N N . VAL A 1 107 ? -24.323 -0.659 37.775 1.00 40.41 107 VAL A N 1
ATOM 877 C CA . VAL A 1 107 ? -25.540 0.162 37.887 1.00 40.41 107 VAL A CA 1
ATOM 878 C C . VAL A 1 107 ? -26.431 0.265 36.639 1.00 40.41 107 VAL A C 1
ATOM 880 O O . VAL A 1 107 ? -26.266 1.083 35.736 1.00 40.41 107 VAL A O 1
ATOM 883 N N . ALA A 1 108 ? -27.507 -0.524 36.676 1.00 44.06 108 ALA A N 1
ATOM 884 C CA . ALA A 1 108 ? -28.697 -0.310 35.873 1.00 44.06 108 ALA A CA 1
ATOM 885 C C . ALA A 1 108 ? -29.297 1.085 36.131 1.00 44.06 108 ALA A C 1
ATOM 887 O O . ALA A 1 108 ? -29.671 1.419 37.251 1.00 44.06 108 ALA A O 1
ATOM 888 N N . THR A 1 109 ? -29.482 1.866 35.072 1.00 39.97 109 THR A N 1
ATOM 889 C CA . THR A 1 109 ? -30.709 2.638 34.823 1.00 39.97 109 THR A CA 1
ATOM 890 C C . THR A 1 109 ? -30.718 3.071 33.362 1.00 39.97 109 THR A C 1
ATOM 892 O O . THR A 1 109 ? -29.773 3.658 32.842 1.00 39.97 109 THR A O 1
ATOM 895 N N . ALA A 1 110 ? -31.794 2.704 32.671 1.00 51.84 110 ALA A N 1
ATOM 896 C CA . ALA A 1 110 ? -32.003 2.978 31.263 1.00 51.84 110 ALA A CA 1
ATOM 897 C C . ALA A 1 110 ? -31.953 4.487 30.970 1.00 51.84 110 ALA A C 1
ATOM 899 O O . ALA A 1 110 ? -32.747 5.253 31.509 1.00 51.84 110 ALA A O 1
ATOM 900 N N . SER A 1 111 ? -31.086 4.897 30.044 1.00 44.34 111 SER A N 1
ATOM 901 C CA . SER A 1 111 ? -31.176 6.202 29.386 1.00 44.34 111 SER A CA 1
ATOM 902 C C . SER A 1 111 ? -31.129 5.995 27.877 1.00 44.34 111 SER A C 1
ATOM 904 O O . SER A 1 111 ? -30.081 5.829 27.251 1.00 44.34 111 SER A O 1
ATOM 906 N N . ILE A 1 112 ? -32.325 5.914 27.297 1.00 44.81 112 ILE A N 1
ATOM 907 C CA . ILE A 1 112 ? -32.545 5.769 25.862 1.00 44.81 112 ILE A CA 1
ATOM 908 C C . ILE A 1 112 ? -32.275 7.134 25.225 1.00 44.81 112 ILE A C 1
ATOM 910 O O . ILE A 1 112 ? -33.156 7.989 25.164 1.00 44.81 112 ILE A O 1
ATOM 914 N N . ASN A 1 113 ? -31.058 7.347 24.726 1.00 46.12 113 ASN A N 1
ATOM 915 C CA . ASN A 1 113 ? -30.780 8.494 23.866 1.00 46.12 113 ASN A CA 1
ATOM 916 C C . ASN A 1 113 ? -31.495 8.318 22.509 1.00 46.12 113 ASN A C 1
ATOM 918 O O . ASN A 1 113 ? -31.387 7.251 21.889 1.00 46.12 113 ASN A O 1
ATOM 922 N N . PRO A 1 114 ? -32.220 9.334 22.005 1.00 45.16 114 PRO A N 1
ATOM 923 C CA . PRO A 1 114 ? -33.030 9.193 20.805 1.00 45.16 114 PRO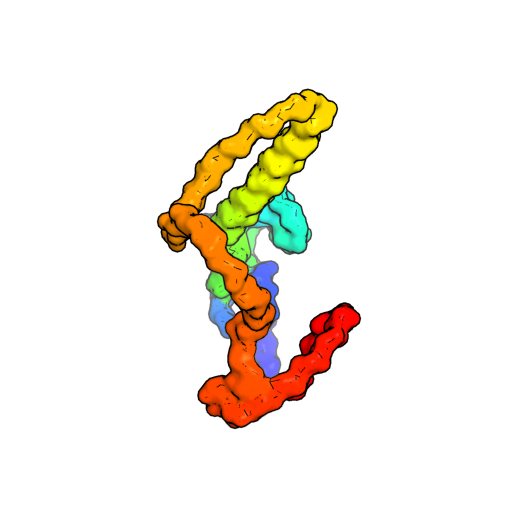 A CA 1
ATOM 924 C C . PRO A 1 114 ? -32.132 9.104 19.566 1.00 45.16 114 PRO A C 1
ATOM 926 O O . PRO A 1 114 ? -31.571 10.092 19.089 1.00 45.16 114 PRO A O 1
ATOM 929 N N . ARG A 1 115 ? -32.014 7.896 19.000 1.00 52.84 115 ARG A N 1
ATOM 930 C CA . ARG A 1 115 ? -31.478 7.704 17.647 1.00 52.84 115 ARG A CA 1
ATOM 931 C C . ARG A 1 115 ? -32.333 8.504 16.663 1.00 52.84 115 ARG A C 1
ATOM 933 O O . ARG A 1 115 ? -33.562 8.461 16.723 1.00 52.84 115 ARG A O 1
ATOM 940 N N . LYS A 1 116 ? -31.670 9.214 15.745 1.00 49.69 116 LYS A N 1
ATOM 941 C CA . LYS A 1 116 ? -32.284 9.965 14.641 1.00 49.69 116 LYS A CA 1
ATOM 942 C C . LYS A 1 116 ? -33.329 9.090 13.936 1.00 49.69 116 LYS A C 1
ATOM 944 O O . LYS A 1 116 ? -32.978 8.144 13.234 1.00 49.69 116 LYS A O 1
ATOM 949 N N . ARG A 1 117 ? -34.607 9.403 14.165 1.00 50.19 117 ARG A N 1
ATOM 950 C CA . ARG A 1 117 ? -35.763 8.752 13.541 1.00 50.19 117 ARG A CA 1
ATOM 951 C C . ARG A 1 117 ? -35.730 9.008 12.034 1.00 50.19 117 ARG A C 1
ATOM 953 O O . ARG A 1 117 ? -35.859 10.147 11.593 1.00 50.19 117 ARG A O 1
ATOM 960 N N . THR A 1 118 ? -35.580 7.952 11.243 1.00 53.56 118 THR A N 1
ATOM 961 C CA . THR A 1 118 ? -35.953 7.950 9.826 1.00 53.56 118 THR A CA 1
ATOM 962 C C . THR A 1 118 ? -37.478 8.048 9.701 1.00 53.56 118 THR A C 1
ATOM 964 O O . THR A 1 118 ? -38.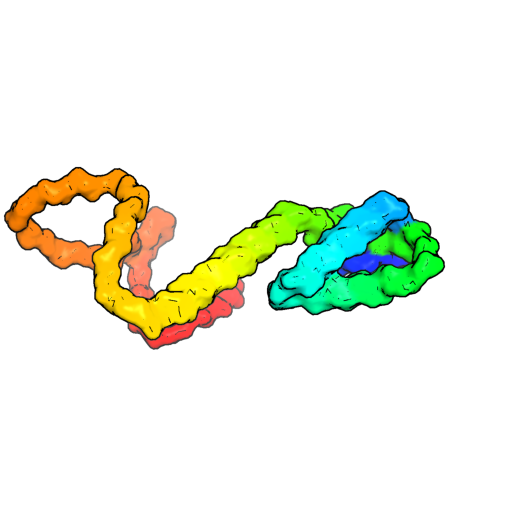220 7.578 10.563 1.00 53.56 118 THR A O 1
ATOM 967 N N . ARG A 1 119 ? -37.948 8.743 8.655 1.00 55.41 119 ARG A N 1
ATOM 968 C CA . ARG A 1 119 ? -39.358 9.096 8.411 1.00 55.41 119 ARG A CA 1
ATOM 969 C C . ARG A 1 119 ? -40.299 7.887 8.497 1.00 55.41 119 ARG A C 1
ATOM 971 O O . ARG A 1 119 ? -40.346 7.080 7.576 1.00 55.41 119 ARG A O 1
ATOM 978 N N . SER A 1 120 ? -41.088 7.825 9.565 1.00 47.69 120 SER A N 1
ATOM 979 C CA . SER A 1 120 ? -42.538 7.541 9.566 1.00 47.69 120 SER A CA 1
ATOM 980 C C . SER A 1 120 ? -43.010 7.372 11.011 1.00 47.69 120 SER A C 1
ATOM 982 O O . SER A 1 120 ? -43.199 6.276 11.526 1.00 47.69 120 SER A O 1
ATOM 984 N N . ALA A 1 121 ? -43.185 8.502 11.691 1.00 47.84 121 ALA A N 1
ATOM 985 C CA . ALA A 1 121 ? -44.054 8.554 12.851 1.00 47.84 121 ALA A CA 1
ATOM 986 C C . ALA A 1 121 ? -45.491 8.709 12.340 1.00 47.84 121 ALA A C 1
ATOM 988 O O . ALA A 1 121 ? -45.854 9.790 11.890 1.00 47.84 121 ALA A O 1
ATOM 989 N N . ILE A 1 122 ? -46.288 7.644 12.411 1.00 45.91 122 ILE A N 1
ATOM 990 C CA . ILE A 1 122 ? -47.735 7.759 12.603 1.00 45.91 122 ILE A CA 1
ATOM 991 C C . ILE A 1 122 ? -48.091 6.757 13.697 1.00 45.91 122 ILE A C 1
ATOM 993 O O . ILE A 1 122 ? -48.092 5.549 13.486 1.00 45.91 122 ILE A O 1
ATOM 997 N N . ILE A 1 123 ? -48.320 7.292 14.892 1.00 52.12 123 ILE A N 1
ATOM 998 C CA . ILE A 1 123 ? -48.997 6.604 15.984 1.00 52.12 123 ILE A CA 1
ATOM 999 C C . ILE A 1 123 ? -50.468 6.995 15.844 1.00 52.12 123 ILE A C 1
ATOM 1001 O O . ILE A 1 123 ? -50.805 8.171 15.978 1.00 52.12 123 ILE A O 1
ATOM 1005 N N . SER A 1 124 ? -51.332 6.030 15.543 1.00 40.94 124 SER A N 1
ATOM 1006 C CA . SER A 1 124 ? -52.768 6.098 15.836 1.00 40.94 124 SER A CA 1
ATOM 1007 C C . SER A 1 124 ? -53.369 4.689 15.916 1.00 40.94 124 SER A C 1
ATOM 1009 O O . SER A 1 124 ? -52.774 3.751 15.380 1.00 40.94 124 SER A O 1
ATOM 1011 N N . PRO A 1 125 ? -54.456 4.527 16.690 1.00 51.16 125 PRO A N 1
ATOM 1012 C CA . PRO A 1 125 ? -54.682 3.353 17.527 1.00 51.16 125 PRO A CA 1
ATOM 1013 C C . PRO A 1 125 ? -55.542 2.270 16.861 1.00 51.16 125 PRO A C 1
ATOM 1015 O O . PRO A 1 125 ? -56.289 2.547 15.931 1.00 51.16 125 PRO A O 1
ATOM 1018 N N . LEU A 1 126 ? -55.418 1.049 17.399 1.00 50.22 126 LEU A N 1
ATOM 1019 C CA . LEU A 1 126 ? -56.281 -0.126 17.207 1.00 50.22 126 LEU A CA 1
ATOM 1020 C C . LEU A 1 126 ? -56.860 -0.317 15.794 1.00 50.22 126 LEU A C 1
ATOM 1022 O O . LEU A 1 126 ? -58.038 -0.094 15.533 1.00 50.22 126 LEU A O 1
ATOM 1026 N N . VAL A 1 127 ? -56.042 -0.869 14.907 1.00 46.06 127 VAL A N 1
ATOM 1027 C CA . VAL A 1 127 ? -56.542 -1.768 13.866 1.00 46.06 127 VAL A CA 1
ATOM 1028 C C . VAL A 1 127 ? -55.706 -3.029 14.000 1.00 46.06 127 VAL A C 1
ATOM 1030 O O . VAL A 1 127 ? -54.477 -2.945 13.966 1.00 46.06 127 VAL A O 1
ATOM 1033 N N . GLU A 1 128 ? -56.342 -4.178 14.225 1.00 49.22 128 GLU A N 1
ATOM 1034 C CA . GLU A 1 128 ? -55.672 -5.475 14.139 1.00 49.22 128 GLU A CA 1
ATOM 1035 C C . GLU A 1 128 ? -55.101 -5.603 12.725 1.00 49.22 128 GLU A C 1
ATOM 1037 O O . GLU A 1 128 ? -55.817 -5.851 11.759 1.00 49.22 128 GLU A O 1
ATOM 1042 N N . ILE A 1 129 ? -53.805 -5.324 12.584 1.00 49.44 129 ILE A N 1
ATOM 1043 C CA . ILE A 1 129 ? -53.091 -5.466 11.321 1.00 49.44 129 ILE A CA 1
ATOM 1044 C C . ILE A 1 129 ? -53.045 -6.974 11.052 1.00 49.44 129 ILE A C 1
ATOM 1046 O O . ILE A 1 129 ? -52.407 -7.681 11.841 1.00 49.44 129 ILE A O 1
ATOM 1050 N N . PRO A 1 130 ? -53.670 -7.492 9.974 1.00 49.81 130 PRO A N 1
ATOM 1051 C CA . PRO A 1 130 ? -53.514 -8.892 9.606 1.00 49.81 130 PRO A CA 1
ATOM 1052 C C . PRO A 1 130 ? -52.021 -9.165 9.479 1.00 49.81 130 PRO A C 1
ATOM 1054 O O . PRO A 1 130 ? -51.311 -8.349 8.881 1.00 49.81 130 PRO A O 1
ATOM 1057 N N . ALA A 1 131 ? -51.546 -10.252 10.096 1.00 52.38 131 ALA A N 1
ATOM 1058 C CA . ALA A 1 131 ? -50.135 -10.618 10.125 1.00 52.38 131 ALA A CA 1
ATOM 1059 C C . ALA A 1 131 ? -49.512 -10.353 8.750 1.00 52.38 131 ALA A C 1
ATOM 1061 O O . ALA A 1 131 ? -49.906 -10.961 7.754 1.00 52.38 131 ALA A O 1
ATOM 1062 N N . ARG A 1 132 ? -48.607 -9.366 8.684 1.00 51.72 132 ARG A N 1
ATOM 1063 C CA . ARG A 1 132 ? -47.959 -8.979 7.431 1.00 51.72 132 ARG A CA 1
ATOM 1064 C C . ARG A 1 132 ? -47.330 -10.245 6.872 1.00 51.72 132 ARG A C 1
ATOM 1066 O O . ARG A 1 132 ? -46.515 -10.858 7.559 1.00 51.72 132 ARG A O 1
ATOM 1073 N N . ASN A 1 133 ? -47.738 -10.644 5.669 1.00 55.31 133 ASN A N 1
ATOM 1074 C CA . ASN A 1 133 ? -47.102 -11.743 4.959 1.00 55.31 133 ASN A CA 1
ATOM 1075 C C . ASN A 1 133 ? -45.586 -11.514 5.034 1.00 55.31 133 ASN A C 1
ATOM 1077 O O . ASN A 1 133 ? -45.093 -10.484 4.577 1.00 55.31 133 ASN A O 1
ATOM 1081 N N . ASN A 1 134 ? -44.853 -12.434 5.669 1.00 58.00 134 ASN A N 1
ATOM 1082 C CA . ASN A 1 134 ? -43.400 -12.320 5.884 1.00 58.00 134 ASN A CA 1
ATOM 1083 C C . ASN A 1 134 ? -42.599 -12.447 4.571 1.00 58.00 134 ASN A C 1
ATOM 1085 O O . ASN A 1 134 ? -41.368 -12.483 4.569 1.00 58.00 134 ASN A O 1
ATOM 1089 N N . GLU A 1 135 ? -43.297 -12.527 3.445 1.00 58.66 135 GLU A N 1
ATOM 1090 C CA . GLU A 1 135 ? -42.761 -12.637 2.103 1.00 58.66 135 GLU A CA 1
ATOM 1091 C C . GLU A 1 135 ? -42.455 -11.232 1.579 1.00 58.66 135 GLU A C 1
ATOM 1093 O O . GLU A 1 135 ? -43.249 -10.584 0.907 1.00 58.66 135 GLU A O 1
ATOM 1098 N N . VAL A 1 136 ? -41.255 -10.748 1.904 1.00 64.31 136 VAL A N 1
ATOM 1099 C CA . VAL A 1 136 ? -40.696 -9.499 1.350 1.00 64.31 136 VAL A CA 1
ATOM 1100 C C . VAL A 1 136 ? -40.499 -9.595 -0.176 1.00 64.31 136 VAL A C 1
ATOM 1102 O O . VAL A 1 136 ? -40.290 -8.584 -0.843 1.00 64.31 136 VAL A O 1
ATOM 1105 N N . LEU A 1 137 ? -40.567 -10.801 -0.749 1.00 61.16 137 LEU A N 1
ATOM 1106 C CA . LEU A 1 137 ? -40.340 -11.065 -2.165 1.00 61.16 137 LEU A CA 1
ATOM 1107 C C . LEU A 1 137 ? -41.557 -11.753 -2.798 1.00 61.16 137 LEU A C 1
ATOM 1109 O O . LEU A 1 137 ? -42.139 -12.632 -2.168 1.00 61.16 137 LEU A O 1
ATOM 1113 N N . PRO A 1 138 ? -41.918 -11.402 -4.046 1.00 64.31 138 PRO A N 1
ATOM 1114 C CA . PRO A 1 138 ? -42.995 -12.071 -4.763 1.00 64.31 138 PRO A CA 1
ATOM 1115 C C . PRO A 1 138 ? -42.647 -13.541 -5.034 1.00 64.31 138 PRO A C 1
ATOM 1117 O O . PRO A 1 138 ? -41.518 -13.861 -5.412 1.00 64.31 138 PRO A O 1
ATOM 1120 N N . ASN A 1 139 ? -43.647 -14.420 -4.913 1.00 63.75 139 ASN A N 1
ATOM 1121 C CA . ASN A 1 139 ? -43.527 -15.867 -5.158 1.00 63.75 139 ASN A CA 1
ATOM 1122 C C . ASN A 1 139 ? -43.127 -16.210 -6.603 1.00 63.75 139 ASN A C 1
ATOM 1124 O O . ASN A 1 139 ? -42.615 -17.295 -6.879 1.00 63.75 139 ASN A O 1
ATOM 1128 N N . VAL A 1 140 ? -43.296 -15.249 -7.514 1.00 70.94 140 VAL A N 1
ATOM 1129 C CA . VAL A 1 140 ? -42.924 -15.342 -8.923 1.00 70.94 140 VAL A CA 1
ATOM 1130 C C . VAL A 1 140 ? -41.810 -14.346 -9.222 1.00 70.94 140 VAL A C 1
ATOM 1132 O O . VAL A 1 140 ? -41.912 -13.155 -8.920 1.00 70.94 140 VAL A O 1
ATOM 1135 N N . CYS A 1 141 ? -40.746 -14.813 -9.873 1.00 69.31 141 CYS A N 1
ATOM 1136 C CA . CYS A 1 141 ? -39.710 -13.919 -10.373 1.00 69.31 141 CYS A CA 1
ATOM 1137 C C . CYS A 1 141 ? -40.282 -12.994 -11.459 1.00 69.31 141 CYS A C 1
ATOM 1139 O O . CYS A 1 141 ? -40.696 -13.465 -12.516 1.00 69.31 141 CYS A O 1
ATOM 1141 N N . ILE A 1 142 ? -40.229 -11.676 -11.257 1.00 75.75 142 ILE A N 1
ATOM 1142 C CA . ILE A 1 142 ? -40.717 -10.689 -12.239 1.00 75.75 142 ILE A CA 1
ATOM 1143 C C . ILE A 1 142 ? -39.938 -10.695 -13.567 1.00 75.75 142 ILE A C 1
ATOM 1145 O O . ILE A 1 142 ? -40.441 -10.197 -14.568 1.00 75.75 142 ILE A O 1
ATOM 1149 N N . ILE A 1 143 ? -38.725 -11.263 -13.585 1.00 72.75 143 ILE A N 1
ATOM 1150 C CA . ILE A 1 143 ? -37.858 -11.319 -14.773 1.00 72.75 143 ILE A CA 1
ATOM 1151 C C . ILE A 1 143 ? -38.154 -12.571 -15.605 1.00 72.75 143 ILE A C 1
ATOM 1153 O O . ILE A 1 143 ? -38.311 -12.480 -16.817 1.00 72.75 143 ILE A O 1
ATOM 1157 N N . CYS A 1 144 ? -38.240 -13.747 -14.971 1.00 78.12 144 CYS A N 1
ATOM 1158 C CA . CYS A 1 144 ? -38.373 -15.024 -15.687 1.00 78.12 144 CYS A CA 1
ATOM 1159 C C . CYS A 1 144 ? -39.739 -15.709 -15.537 1.00 78.12 144 CYS A C 1
ATOM 1161 O O . CYS A 1 144 ? -39.933 -16.783 -16.097 1.00 78.12 144 CYS A O 1
ATOM 1163 N N . LYS A 1 145 ? -40.671 -15.113 -14.781 1.00 75.00 145 LYS A N 1
ATOM 1164 C CA . LYS A 1 145 ? -42.027 -15.617 -14.489 1.00 75.00 145 LYS A CA 1
ATOM 1165 C C . LYS A 1 145 ? -42.101 -17.026 -13.887 1.00 75.00 145 LYS A C 1
ATOM 1167 O O . LYS A 1 145 ? -43.170 -17.622 -13.859 1.00 75.00 145 LYS A O 1
ATOM 1172 N N . LYS A 1 146 ? -40.988 -17.560 -13.379 1.00 74.06 146 LYS A N 1
ATOM 1173 C CA . LYS A 1 146 ? -40.964 -18.849 -12.678 1.00 74.06 146 LYS A CA 1
ATOM 1174 C C . LYS A 1 146 ? -41.332 -18.654 -11.207 1.00 74.06 146 LYS A C 1
ATOM 1176 O O . LYS A 1 146 ? -40.810 -17.738 -10.562 1.00 74.06 146 LYS A O 1
ATOM 1181 N N . GLU A 1 147 ? -42.205 -19.519 -10.699 1.00 73.56 147 GLU A N 1
ATOM 1182 C CA . GLU A 1 147 ? -42.481 -19.655 -9.267 1.00 73.56 147 GLU A CA 1
ATOM 1183 C C . GLU A 1 147 ? -41.241 -20.214 -8.563 1.00 73.56 147 GLU A C 1
ATOM 1185 O O . GLU A 1 147 ? -40.638 -21.190 -9.018 1.00 73.56 147 GLU A O 1
ATOM 1190 N N . LYS A 1 148 ? -40.804 -19.570 -7.477 1.00 57.94 148 LYS A N 1
ATOM 1191 C CA . LYS A 1 148 ? -39.697 -20.087 -6.667 1.00 57.94 148 LYS A CA 1
ATOM 1192 C C . LYS A 1 148 ? -40.238 -21.085 -5.648 1.00 57.94 148 LYS A C 1
ATOM 1194 O O . LYS A 1 148 ? -40.991 -20.713 -4.755 1.00 57.94 148 LYS A O 1
ATOM 1199 N N . ILE A 1 149 ? -39.777 -22.332 -5.730 1.00 55.31 149 ILE A N 1
ATOM 1200 C CA . ILE A 1 149 ? -39.905 -23.308 -4.643 1.00 55.31 149 ILE A CA 1
ATOM 1201 C C . ILE A 1 149 ? -38.885 -22.910 -3.572 1.00 55.31 149 ILE A C 1
ATOM 1203 O O . ILE A 1 149 ? -37.698 -23.220 -3.675 1.00 55.31 149 ILE A O 1
ATOM 1207 N N . TYR A 1 150 ? -39.315 -22.154 -2.567 1.00 53.91 150 TYR A N 1
ATOM 1208 C CA . TYR A 1 150 ? -38.477 -21.864 -1.409 1.00 53.91 150 TYR A CA 1
ATOM 1209 C C . TYR A 1 150 ? -38.425 -23.108 -0.514 1.00 53.91 150 TYR A C 1
ATOM 1211 O O . TYR A 1 150 ? -39.306 -23.313 0.318 1.00 53.91 150 TYR A O 1
ATOM 1219 N N . VAL A 1 151 ? -37.395 -23.946 -0.667 1.00 45.50 151 VAL A N 1
ATOM 1220 C CA . VAL A 1 151 ? -37.096 -24.977 0.338 1.00 45.50 151 VAL A CA 1
ATOM 1221 C C . VAL A 1 151 ? -36.544 -24.263 1.566 1.00 45.50 151 VAL A C 1
ATOM 1223 O O . VAL A 1 151 ? -35.511 -23.594 1.520 1.00 45.50 151 VAL A O 1
ATOM 1226 N N . LYS A 1 152 ? -37.296 -24.336 2.661 1.00 41.84 152 LYS A N 1
ATOM 1227 C CA . LYS A 1 152 ? -37.012 -23.637 3.911 1.00 41.84 152 LYS A CA 1
ATOM 1228 C C . LYS A 1 152 ? -36.027 -24.446 4.757 1.00 41.84 152 LYS A C 1
ATOM 1230 O O . LYS A 1 152 ? -36.349 -24.807 5.883 1.00 41.84 152 LYS A O 1
ATOM 1235 N N . ASP A 1 153 ? -34.831 -24.712 4.243 1.00 38.53 153 ASP A N 1
ATOM 1236 C CA . ASP A 1 153 ? -33.818 -25.412 5.028 1.00 38.53 153 ASP A CA 1
ATOM 1237 C C . ASP A 1 153 ? -33.013 -24.419 5.864 1.00 38.53 153 ASP A C 1
ATOM 1239 O O . ASP A 1 153 ? -32.183 -23.637 5.395 1.00 38.53 153 ASP A O 1
ATOM 1243 N N . LYS A 1 154 ? -33.316 -24.433 7.165 1.00 46.91 154 LYS A N 1
ATOM 1244 C CA . LYS A 1 1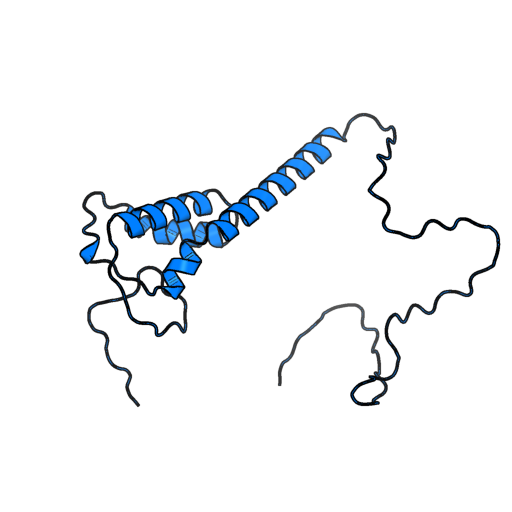54 ? -32.438 -23.890 8.194 1.00 46.91 154 LYS A CA 1
ATOM 1245 C C . LYS A 1 154 ? -31.113 -24.650 8.096 1.00 46.91 154 LYS A C 1
ATOM 1247 O O . LYS A 1 154 ? -31.099 -25.852 8.342 1.00 46.91 154 LYS A O 1
ATOM 1252 N N . HIS A 1 155 ? -30.040 -23.897 7.863 1.00 43.94 155 HIS A N 1
ATOM 1253 C CA . HIS A 1 155 ? -28.619 -24.268 7.888 1.00 43.94 155 HIS A CA 1
ATOM 1254 C C . HIS A 1 155 ? -27.961 -24.488 6.509 1.00 43.94 155 HIS A C 1
ATOM 1256 O O . HIS A 1 155 ? -28.281 -25.407 5.770 1.00 43.94 155 HIS A O 1
ATOM 1262 N N . PHE A 1 156 ? -26.943 -23.648 6.269 1.00 33.66 156 PHE A N 1
ATOM 1263 C CA . PHE A 1 156 ? -25.902 -23.679 5.230 1.00 33.66 156 PHE A CA 1
ATOM 1264 C C . PHE A 1 156 ? -26.252 -23.187 3.814 1.00 33.66 156 PHE A C 1
ATOM 1266 O O . PHE A 1 156 ? -26.774 -23.905 2.970 1.00 33.66 156 PHE A O 1
ATOM 1273 N N . ILE A 1 157 ? -25.791 -21.967 3.506 1.00 36.41 157 ILE A N 1
ATOM 1274 C CA . ILE A 1 157 ? -25.567 -21.517 2.128 1.00 36.41 157 ILE A CA 1
ATOM 1275 C C . ILE A 1 157 ? -24.305 -22.226 1.612 1.00 36.41 157 ILE A C 1
ATOM 1277 O O . ILE A 1 157 ? -23.187 -21.838 1.951 1.00 36.41 157 ILE A O 1
ATOM 1281 N N . LYS A 1 158 ? -24.479 -23.259 0.782 1.00 29.88 158 LYS A N 1
ATOM 1282 C CA . LYS A 1 158 ? -23.458 -23.711 -0.174 1.00 29.88 158 LYS A CA 1
ATOM 1283 C C . LYS A 1 158 ? -23.684 -22.952 -1.479 1.00 29.88 158 LYS A C 1
ATOM 1285 O O . LYS A 1 158 ? -24.740 -23.085 -2.088 1.00 29.88 158 LYS A O 1
ATOM 1290 N N . ILE A 1 159 ? -22.701 -22.165 -1.906 1.00 36.47 159 ILE A N 1
ATOM 1291 C CA . ILE A 1 159 ? -22.657 -21.642 -3.274 1.00 36.47 159 ILE A CA 1
ATOM 1292 C C . ILE A 1 159 ? -21.891 -22.674 -4.102 1.00 36.47 159 ILE A C 1
ATOM 1294 O O . ILE A 1 159 ? -20.700 -22.879 -3.877 1.00 36.47 159 ILE A O 1
ATOM 1298 N N . VAL A 1 160 ? -22.585 -23.338 -5.023 1.00 37.47 160 VAL A N 1
ATOM 1299 C CA . VAL A 1 160 ? -21.984 -24.115 -6.113 1.00 37.47 160 VAL A CA 1
ATOM 1300 C C . VAL A 1 160 ? -22.190 -23.283 -7.376 1.00 37.47 160 VAL A C 1
ATOM 1302 O O . VAL A 1 160 ? -23.310 -22.843 -7.632 1.00 37.47 160 VAL A O 1
ATOM 1305 N N . TYR A 1 161 ? -21.112 -23.009 -8.106 1.00 41.56 161 TYR A N 1
ATOM 1306 C CA . TYR A 1 161 ? -21.173 -22.409 -9.437 1.00 41.56 161 TYR A CA 1
ATOM 1307 C C . TYR A 1 161 ? -21.134 -23.543 -10.466 1.00 41.56 161 TYR A C 1
ATOM 1309 O O . TYR A 1 161 ? -20.237 -24.384 -10.387 1.00 41.56 161 TYR A O 1
ATOM 1317 N N . GLU A 1 162 ? -22.078 -23.541 -11.404 1.00 37.59 162 GLU A N 1
ATOM 1318 C CA . GLU A 1 162 ? -21.866 -24.053 -12.766 1.00 37.59 162 GLU A CA 1
ATOM 1319 C C . GLU A 1 162 ? -21.651 -22.859 -13.697 1.00 37.59 162 GLU A C 1
ATOM 1321 O O . GLU A 1 162 ? -22.372 -21.844 -13.522 1.00 37.59 162 GLU A O 1
#

Secondary structure (DSSP, 8-state):
------TT--BTTPPTT--PPEEEPPHHHHHHHHHHHHHHHTS-SHHHHHHHHHHHTT--SS--GGG-EEEHHHHHHHT-HHHHHHHHHHHHHHHHHHHHHHTTSS------------S--------------S-SS-SB-TTT-PBP------S-------